Protein AF-A0AAJ4YDL4-F1 (afdb_monomer_lite)

Radius of gyration: 10.4 Å; chains: 1; bounding box: 23×30×17 Å

Secondary structure (DSSP, 8-state):
-HHHHHHHS-TTS-HHHHHHHHHHHHHHHT--TTHHHHHHHHHHH--GGGSTT---

Structure (mmCIF, N/CA/C/O backbone):
data_AF-A0AAJ4YDL4-F1
#
_entry.id   AF-A0AAJ4YDL4-F1
#
loop_
_atom_site.group_PDB
_atom_site.id
_atom_site.type_symbol
_atom_site.label_atom_id
_atom_site.label_alt_id
_atom_site.label_comp_id
_atom_site.label_asym_id
_atom_site.label_entity_id
_atom_site.label_seq_id
_atom_site.pdbx_PDB_ins_code
_atom_site.Cartn_x
_atom_site.Cartn_y
_atom_site.Cartn_z
_atom_site.occupancy
_atom_site.B_iso_or_equiv
_atom_site.auth_seq_id
_atom_site.auth_comp_id
_atom_site.auth_asym_id
_atom_site.auth_atom_id
_atom_site.pdbx_PDB_model_num
ATOM 1 N N . MET A 1 1 ? -7.191 -2.537 -5.803 1.00 83.12 1 MET A N 1
ATOM 2 C CA . MET A 1 1 ? -6.359 -2.066 -4.674 1.00 83.12 1 MET A CA 1
ATOM 3 C C . MET A 1 1 ? -4.884 -2.031 -5.026 1.00 83.12 1 MET A C 1
ATOM 5 O O . MET A 1 1 ? -4.360 -0.939 -5.099 1.00 83.12 1 MET A O 1
ATOM 9 N N . GLY A 1 2 ? -4.213 -3.155 -5.302 1.00 88.44 2 GLY A N 1
ATOM 10 C CA . GLY A 1 2 ? -2.756 -3.150 -5.525 1.00 88.44 2 GLY A CA 1
ATOM 11 C C . GLY A 1 2 ? -2.245 -2.243 -6.659 1.00 88.44 2 GLY A C 1
ATOM 12 O O . GLY A 1 2 ? -1.244 -1.563 -6.471 1.00 88.44 2 GLY A O 1
ATOM 13 N N . GLU A 1 3 ? -2.952 -2.17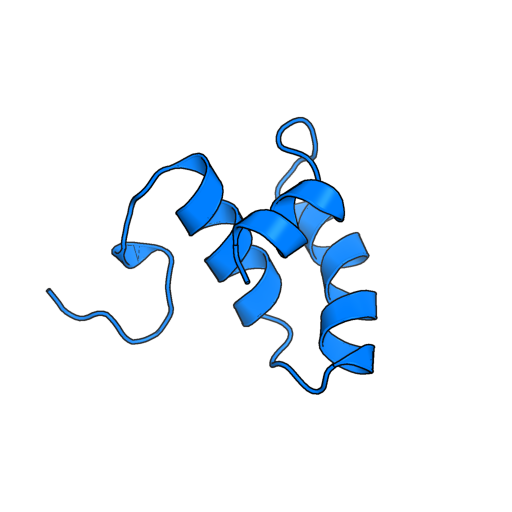8 -7.791 1.00 93.25 3 GLU A N 1
ATOM 14 C CA . GLU A 1 3 ? -2.623 -1.268 -8.904 1.00 93.25 3 GLU A CA 1
ATOM 15 C C . GLU A 1 3 ? -2.742 0.207 -8.493 1.00 93.25 3 GLU A C 1
ATOM 17 O O . GLU A 1 3 ? -1.778 0.951 -8.626 1.00 93.25 3 GLU A O 1
ATOM 22 N N . LEU A 1 4 ? -3.850 0.589 -7.845 1.00 94.44 4 LEU A N 1
ATOM 23 C CA . LEU A 1 4 ? -4.021 1.919 -7.244 1.00 94.44 4 LEU A CA 1
ATOM 24 C C . LEU A 1 4 ? -2.896 2.249 -6.246 1.00 94.44 4 LEU A C 1
ATOM 26 O O . LEU A 1 4 ? -2.365 3.356 -6.251 1.00 94.44 4 LEU A O 1
ATOM 30 N N . MET A 1 5 ? -2.484 1.286 -5.412 1.00 95.31 5 MET A N 1
ATOM 31 C CA . MET A 1 5 ? -1.373 1.507 -4.479 1.00 95.31 5 MET A CA 1
ATOM 32 C C . MET A 1 5 ? -0.038 1.735 -5.200 1.00 95.31 5 MET A C 1
ATOM 34 O O . MET A 1 5 ? 0.827 2.404 -4.647 1.00 95.31 5 MET A O 1
ATOM 38 N N . LEU A 1 6 ? 0.148 1.203 -6.414 1.00 95.94 6 LEU A N 1
ATOM 39 C CA . LEU A 1 6 ? 1.334 1.459 -7.237 1.00 95.94 6 LEU A CA 1
ATOM 40 C C . LEU A 1 6 ? 1.270 2.777 -8.000 1.00 95.94 6 LEU A C 1
ATOM 42 O O . LEU A 1 6 ? 2.309 3.402 -8.200 1.00 95.94 6 LEU A O 1
ATOM 46 N N . GLU A 1 7 ? 0.082 3.208 -8.410 1.00 96.06 7 GLU A N 1
ATOM 47 C CA . GLU A 1 7 ? -0.114 4.539 -8.987 1.00 96.06 7 GLU A CA 1
ATOM 48 C C . GLU A 1 7 ? 0.207 5.628 -7.957 1.00 96.06 7 GLU A C 1
ATOM 50 O O . GLU A 1 7 ? 0.874 6.611 -8.273 1.00 96.06 7 GLU A O 1
ATOM 55 N N . VAL A 1 8 ? -0.216 5.418 -6.709 1.00 96.12 8 VAL A N 1
ATOM 56 C CA . VAL A 1 8 ? -0.042 6.368 -5.603 1.00 96.12 8 VAL A CA 1
ATOM 57 C C . VAL A 1 8 ? 1.359 6.268 -4.990 1.00 96.12 8 VAL A C 1
ATOM 59 O O . VAL A 1 8 ? 2.007 7.286 -4.753 1.00 96.12 8 VAL A O 1
ATOM 62 N N . ALA A 1 9 ? 1.866 5.051 -4.776 1.00 97.12 9 ALA A N 1
ATOM 63 C CA . ALA A 1 9 ? 3.211 4.788 -4.275 1.00 97.12 9 ALA A CA 1
ATOM 64 C C . ALA A 1 9 ? 3.972 3.848 -5.222 1.00 97.12 9 ALA A C 1
ATOM 66 O O . ALA A 1 9 ? 3.977 2.622 -5.078 1.00 97.12 9 ALA A O 1
ATOM 67 N N . SER A 1 10 ? 4.665 4.449 -6.186 1.00 95.88 10 SER A N 1
ATOM 68 C CA . SER A 1 10 ? 5.372 3.750 -7.263 1.00 95.88 10 SER A CA 1
ATOM 69 C C . SER A 1 10 ? 6.392 2.705 -6.793 1.00 95.88 10 SER A C 1
ATOM 71 O O . SER A 1 10 ? 6.890 2.721 -5.664 1.00 95.88 10 SER A O 1
ATOM 73 N N . ALA A 1 11 ? 6.787 1.825 -7.714 1.00 94.81 11 ALA A N 1
ATOM 74 C CA . ALA A 1 11 ? 7.774 0.772 -7.474 1.00 94.81 11 ALA A CA 1
ATOM 75 C C . ALA A 1 11 ? 9.177 1.275 -7.079 1.00 94.81 11 ALA A C 1
ATOM 77 O O . ALA A 1 11 ? 9.933 0.522 -6.474 1.00 94.81 11 ALA A O 1
ATOM 78 N N . TYR A 1 12 ? 9.543 2.522 -7.407 1.00 94.38 12 TYR A N 1
ATOM 79 C CA . TYR A 1 12 ? 10.865 3.061 -7.062 1.00 94.38 12 TYR A CA 1
ATOM 80 C C . TYR A 1 12 ? 10.956 3.531 -5.603 1.00 94.38 12 TYR A C 1
ATOM 82 O O . TYR A 1 12 ? 12.057 3.752 -5.100 1.00 94.38 12 TYR A O 1
ATOM 90 N N . LEU A 1 13 ? 9.817 3.724 -4.928 1.00 96.38 13 LEU A N 1
ATOM 91 C CA . LEU A 1 13 ? 9.797 4.116 -3.523 1.00 96.38 13 LEU A CA 1
ATOM 92 C C . LEU A 1 13 ? 10.211 2.947 -2.626 1.00 96.38 13 LEU A C 1
ATOM 94 O O . LEU A 1 13 ? 9.812 1.799 -2.840 1.00 96.38 13 LEU A O 1
ATOM 98 N N . SER A 1 14 ? 10.969 3.261 -1.577 1.00 95.19 14 SER A N 1
ATOM 99 C CA . SER A 1 14 ? 11.193 2.325 -0.477 1.00 95.19 14 SER A CA 1
ATOM 100 C C . SER A 1 14 ? 9.873 2.006 0.225 1.00 95.19 14 SER A C 1
ATOM 102 O O . SER A 1 14 ? 8.935 2.803 0.194 1.00 95.19 14 SER A O 1
ATOM 104 N N . ASP A 1 15 ? 9.806 0.860 0.901 1.00 91.94 15 ASP A N 1
ATOM 105 C CA . ASP A 1 15 ? 8.604 0.465 1.643 1.00 91.94 15 ASP A CA 1
ATOM 106 C C . ASP A 1 15 ? 8.225 1.476 2.733 1.00 91.94 15 ASP A C 1
ATOM 108 O O . ASP A 1 15 ? 7.041 1.727 2.933 1.00 91.94 15 ASP A O 1
ATOM 112 N N . THR A 1 16 ? 9.207 2.103 3.387 1.00 94.19 16 THR A N 1
ATOM 113 C CA . THR A 1 16 ? 8.964 3.156 4.385 1.00 94.19 16 THR A CA 1
ATOM 114 C C . THR A 1 16 ? 8.315 4.384 3.756 1.00 94.19 16 THR A C 1
ATOM 116 O O . THR A 1 16 ? 7.250 4.798 4.197 1.00 94.19 16 THR A O 1
ATOM 119 N N . ASN A 1 17 ? 8.893 4.916 2.673 1.00 96.00 17 ASN A N 1
ATOM 120 C CA . ASN A 1 17 ? 8.335 6.095 2.008 1.00 96.00 17 ASN A CA 1
ATOM 121 C C . ASN A 1 17 ? 6.965 5.787 1.389 1.00 96.00 17 ASN A C 1
ATOM 123 O O . ASN A 1 17 ? 6.082 6.638 1.373 1.00 96.00 17 ASN A O 1
ATOM 127 N N . ALA A 1 18 ? 6.780 4.570 0.873 1.00 96.56 18 ALA A N 1
ATOM 128 C CA . ALA A 1 18 ? 5.492 4.124 0.367 1.00 96.56 18 ALA A CA 1
ATOM 129 C C . ALA A 1 18 ? 4.445 4.040 1.485 1.00 96.56 18 ALA A C 1
ATOM 131 O O . ALA A 1 18 ? 3.310 4.434 1.257 1.00 96.56 18 ALA A O 1
ATOM 132 N N . ALA A 1 19 ? 4.802 3.567 2.683 1.00 95.12 19 ALA A N 1
ATOM 133 C CA . ALA A 1 19 ? 3.872 3.501 3.808 1.00 95.12 19 ALA A CA 1
ATOM 134 C C . ALA A 1 19 ? 3.349 4.890 4.204 1.00 95.12 19 ALA A C 1
ATOM 136 O O . ALA A 1 19 ? 2.142 5.042 4.373 1.00 95.12 19 ALA A O 1
ATOM 137 N N . ASP A 1 20 ? 4.221 5.901 4.258 1.00 94.75 20 ASP A N 1
ATOM 138 C CA . ASP A 1 20 ? 3.824 7.278 4.585 1.00 94.75 20 ASP A CA 1
ATOM 139 C C . ASP A 1 20 ? 2.849 7.859 3.547 1.00 94.75 20 ASP A C 1
ATOM 141 O O . ASP A 1 20 ? 1.844 8.475 3.897 1.00 94.75 20 ASP A O 1
ATOM 145 N N . VAL A 1 21 ? 3.113 7.623 2.258 1.00 95.69 21 VAL A N 1
ATOM 146 C CA . VAL A 1 21 ? 2.245 8.086 1.162 1.00 95.69 21 VAL A CA 1
ATOM 147 C C . VAL A 1 21 ? 0.903 7.348 1.165 1.00 95.69 21 VAL A C 1
ATOM 149 O O . VAL A 1 21 ? -0.149 7.959 0.978 1.00 95.69 21 VAL A O 1
ATOM 152 N N . LEU A 1 22 ? 0.923 6.033 1.387 1.00 96.31 22 LEU A N 1
ATOM 153 C CA . LEU A 1 22 ? -0.277 5.201 1.371 1.00 96.31 22 LEU A CA 1
ATOM 154 C C . LEU A 1 22 ? -1.160 5.410 2.601 1.00 96.31 22 LEU A C 1
ATOM 156 O O . LEU A 1 22 ? -2.365 5.193 2.497 1.00 96.31 22 LEU A O 1
ATOM 160 N N . ALA A 1 23 ? -0.599 5.843 3.732 1.00 95.62 23 ALA A N 1
ATOM 161 C CA . ALA A 1 23 ? -1.361 6.107 4.948 1.00 95.62 23 ALA A CA 1
ATOM 162 C C .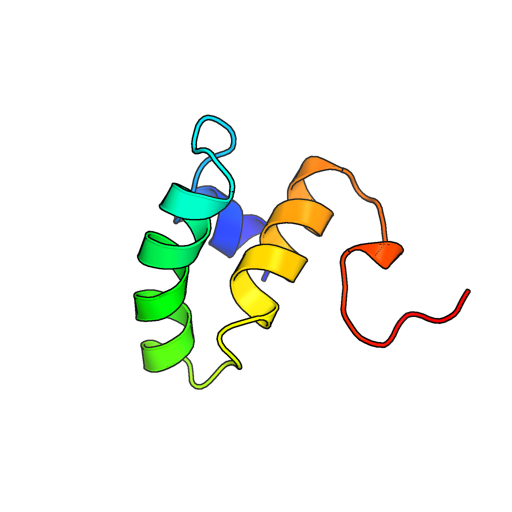 ALA A 1 23 ? -2.467 7.148 4.720 1.00 95.62 23 ALA A C 1
ATOM 164 O O . ALA A 1 23 ? -3.600 6.923 5.137 1.00 95.62 23 ALA A O 1
ATOM 165 N N . LEU A 1 24 ? -2.165 8.226 3.986 1.00 94.75 24 LEU A N 1
ATOM 166 C CA . LEU A 1 24 ? -3.132 9.282 3.664 1.00 94.75 24 LEU A CA 1
ATOM 167 C C . LEU A 1 24 ? -4.309 8.747 2.842 1.00 94.75 24 LEU A C 1
ATOM 169 O O . LEU A 1 24 ? -5.466 9.001 3.164 1.00 94.75 24 LEU A O 1
ATOM 173 N N . LEU A 1 25 ? -4.014 7.962 1.803 1.00 94.44 25 LEU A N 1
ATOM 174 C CA . LEU A 1 25 ? -5.051 7.362 0.970 1.00 94.44 25 LEU A CA 1
ATOM 175 C C . LEU A 1 25 ? -5.887 6.354 1.764 1.00 94.44 25 LEU A C 1
ATOM 177 O O . LEU A 1 25 ? -7.103 6.339 1.621 1.00 94.44 25 LEU A O 1
ATOM 181 N N . CYS A 1 26 ? -5.244 5.509 2.578 1.00 95.38 26 CYS A N 1
ATOM 182 C CA . CYS A 1 26 ? -5.936 4.506 3.389 1.00 95.38 26 CYS A CA 1
ATOM 183 C C . CYS A 1 26 ? -6.900 5.167 4.383 1.00 95.38 26 CYS A C 1
ATOM 185 O O . CYS A 1 26 ? -8.035 4.716 4.509 1.00 95.38 26 CYS A O 1
ATOM 187 N N . GLU A 1 27 ? -6.486 6.264 5.021 1.00 95.62 27 GLU A N 1
ATOM 188 C CA . GLU A 1 27 ? -7.353 7.064 5.889 1.00 95.62 27 GLU A CA 1
ATOM 189 C C . GLU A 1 27 ? -8.556 7.638 5.122 1.00 95.62 27 GLU A C 1
ATOM 191 O O . GLU A 1 27 ? -9.691 7.517 5.584 1.00 95.62 27 GLU A O 1
ATOM 196 N N . GLU A 1 28 ? -8.336 8.188 3.924 1.00 95.19 28 GLU A N 1
ATOM 197 C CA . GLU A 1 28 ? -9.395 8.774 3.091 1.00 95.19 28 GLU A CA 1
ATOM 198 C C . GLU A 1 28 ? -10.448 7.743 2.652 1.00 95.19 28 GLU A C 1
ATOM 200 O O . GLU A 1 28 ? -11.643 8.044 2.615 1.00 95.19 28 GLU A O 1
ATOM 205 N N . ILE A 1 29 ? -10.022 6.514 2.350 1.00 93.12 29 ILE A N 1
ATOM 206 C CA . ILE A 1 29 ? -10.909 5.440 1.876 1.00 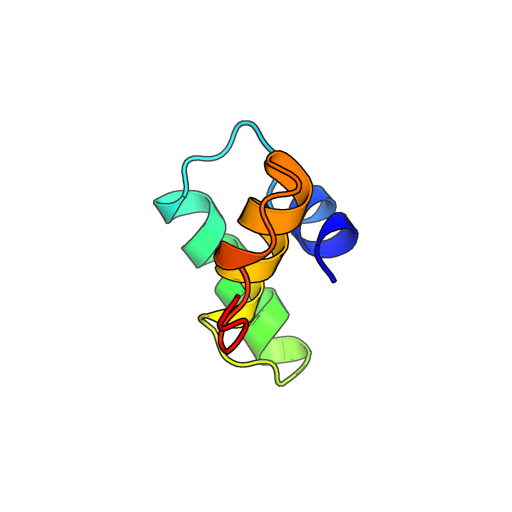93.12 29 ILE A CA 1
ATOM 207 C C . ILE A 1 29 ? -11.407 4.514 2.996 1.00 93.12 29 ILE A C 1
ATOM 209 O O . ILE A 1 29 ? -12.162 3.581 2.722 1.00 93.12 29 ILE A O 1
ATOM 213 N N . GLY A 1 30 ? -11.005 4.759 4.247 1.00 94.62 30 GLY A N 1
ATOM 214 C CA . GLY A 1 30 ? -11.402 3.961 5.410 1.00 94.62 30 GLY A CA 1
ATOM 215 C C . GLY A 1 30 ? -10.787 2.557 5.462 1.00 94.62 30 GLY A C 1
ATOM 216 O O . GLY A 1 30 ? -11.363 1.660 6.077 1.00 94.62 30 GLY A O 1
ATOM 217 N N . GLU A 1 31 ? -9.637 2.351 4.821 1.00 92.88 31 GLU A N 1
ATOM 218 C CA . GLU A 1 31 ? -8.895 1.091 4.868 1.00 92.88 31 GLU A CA 1
ATOM 219 C C . GLU A 1 31 ? -7.887 1.085 6.033 1.00 92.88 31 GLU A C 1
ATOM 221 O O . GLU A 1 31 ? -7.258 2.108 6.320 1.00 92.88 31 GLU A O 1
ATOM 226 N N . PRO A 1 32 ? -7.668 -0.067 6.691 1.00 93.19 32 PRO A N 1
ATOM 227 C CA . PRO A 1 32 ? -6.549 -0.261 7.606 1.00 93.19 32 PRO A CA 1
ATOM 228 C C . PRO A 1 32 ? -5.211 0.161 6.988 1.00 93.19 32 PRO A C 1
ATOM 230 O O . PRO A 1 32 ? -4.906 -0.169 5.838 1.00 93.19 32 PRO A O 1
ATOM 233 N N . LEU A 1 33 ? -4.380 0.859 7.765 1.00 91.94 33 LEU A N 1
ATOM 234 C CA . LEU A 1 33 ? -3.108 1.415 7.284 1.00 91.94 33 LEU A CA 1
ATOM 235 C C . LEU A 1 33 ? -2.144 0.329 6.778 1.00 91.94 33 LEU A C 1
ATOM 237 O O . LEU A 1 33 ? -1.312 0.585 5.911 1.00 91.94 33 LEU A O 1
ATOM 241 N N . GLU A 1 34 ? -2.262 -0.901 7.278 1.00 90.50 34 GLU A N 1
ATOM 242 C CA . GLU A 1 34 ? -1.492 -2.057 6.828 1.00 90.50 34 GLU A CA 1
ATOM 243 C C . GLU A 1 34 ? -1.916 -2.597 5.450 1.00 90.50 34 GLU A C 1
ATOM 245 O O . GLU A 1 34 ? -1.113 -3.261 4.782 1.00 90.50 34 GLU A O 1
ATOM 250 N N . HIS A 1 35 ? -3.141 -2.315 4.991 1.00 92.94 35 HIS A N 1
ATOM 251 C CA . HIS A 1 35 ? -3.657 -2.839 3.726 1.00 92.94 35 HIS A CA 1
ATOM 252 C C . HIS A 1 35 ? -3.009 -2.189 2.509 1.00 92.94 35 HIS A C 1
ATOM 254 O O . HIS A 1 35 ? -2.714 -2.896 1.542 1.00 92.94 35 HIS A O 1
ATOM 260 N N . GLY A 1 36 ? -2.729 -0.885 2.549 1.00 94.81 36 GLY A N 1
ATOM 261 C CA . GLY A 1 36 ? -2.054 -0.191 1.450 1.00 94.81 36 GLY A CA 1
ATOM 262 C C . GLY A 1 36 ? -0.694 -0.821 1.113 1.00 94.81 36 GLY A C 1
ATOM 263 O O . GLY A 1 36 ? -0.504 -1.314 -0.006 1.00 94.81 36 GLY A O 1
ATOM 264 N N . PRO A 1 37 ? 0.250 -0.895 2.071 1.00 94.94 37 PRO A N 1
ATOM 265 C CA . PRO A 1 37 ? 1.556 -1.521 1.861 1.00 94.94 37 PRO A CA 1
ATOM 266 C C . PRO A 1 37 ? 1.468 -3.001 1.459 1.00 94.94 37 PRO A C 1
ATOM 268 O O . PRO A 1 37 ? 2.219 -3.458 0.594 1.00 94.94 37 PRO A O 1
ATOM 271 N N . ALA A 1 38 ? 0.538 -3.759 2.048 1.00 95.00 38 ALA A N 1
ATOM 272 C CA . ALA A 1 38 ? 0.288 -5.155 1.689 1.00 95.00 38 ALA A CA 1
ATOM 273 C C . ALA A 1 38 ? -0.150 -5.305 0.221 1.00 95.00 38 ALA A C 1
ATOM 275 O O . ALA A 1 38 ? 0.448 -6.073 -0.538 1.00 95.00 38 ALA A O 1
ATOM 276 N N . ALA A 1 39 ? -1.144 -4.523 -0.203 1.00 95.00 39 ALA A N 1
ATOM 277 C CA . ALA A 1 39 ? -1.659 -4.531 -1.566 1.00 95.00 39 ALA A CA 1
ATOM 278 C C . ALA A 1 39 ? -0.611 -4.055 -2.586 1.00 95.00 39 ALA A C 1
ATOM 280 O O . ALA A 1 39 ? -0.522 -4.630 -3.672 1.00 95.00 3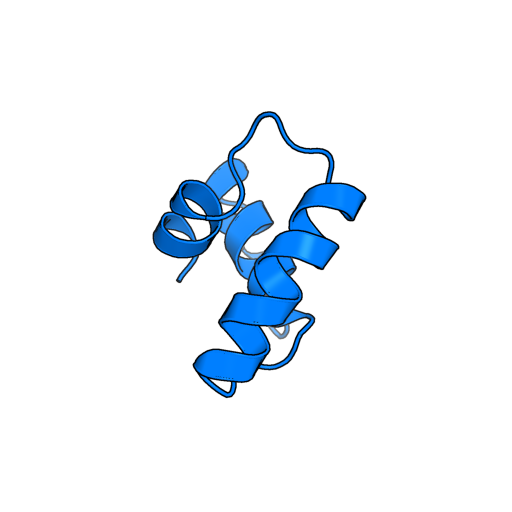9 ALA A O 1
ATOM 281 N N . ARG A 1 40 ? 0.227 -3.071 -2.230 1.00 96.00 40 ARG A N 1
ATOM 282 C CA . ARG A 1 40 ? 1.365 -2.637 -3.056 1.00 96.00 40 ARG A CA 1
ATOM 283 C C . ARG A 1 40 ? 2.378 -3.761 -3.269 1.00 96.00 40 ARG A C 1
ATOM 285 O O . ARG A 1 40 ? 2.750 -4.042 -4.405 1.00 96.00 40 ARG A O 1
ATOM 292 N N . ARG A 1 41 ? 2.812 -4.438 -2.198 1.00 95.25 41 ARG A N 1
ATOM 293 C CA . ARG A 1 41 ? 3.758 -5.567 -2.300 1.00 95.25 41 ARG A CA 1
A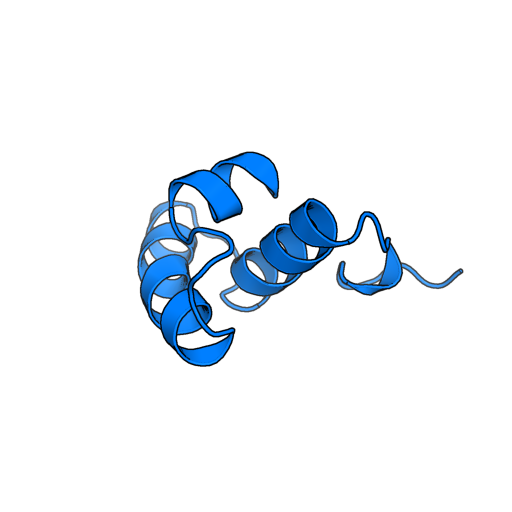TOM 294 C C . ARG A 1 41 ? 3.191 -6.712 -3.129 1.00 95.25 41 ARG A C 1
ATOM 296 O O . ARG A 1 41 ? 3.923 -7.297 -3.928 1.00 95.25 41 ARG A O 1
ATOM 303 N N . TYR A 1 42 ? 1.899 -7.003 -2.980 1.00 95.06 42 TYR A N 1
ATOM 304 C CA . TYR A 1 42 ? 1.219 -7.976 -3.830 1.00 95.06 42 TYR A CA 1
A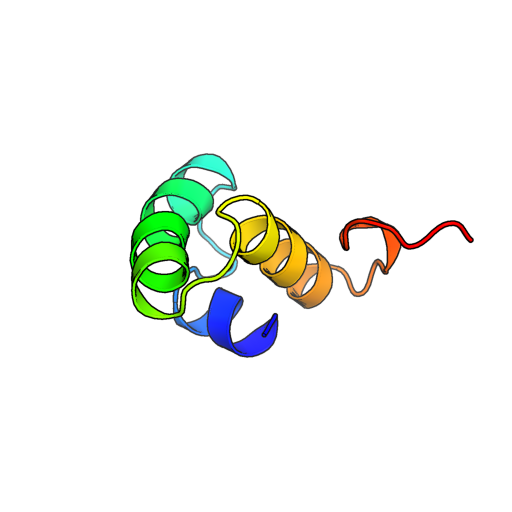TOM 305 C C . TYR A 1 42 ? 1.267 -7.564 -5.306 1.00 95.06 42 TYR A C 1
ATOM 307 O O . TYR A 1 42 ? 1.607 -8.385 -6.148 1.00 95.06 42 TYR A O 1
ATOM 315 N N . ALA A 1 43 ? 1.008 -6.296 -5.628 1.00 95.56 43 ALA A N 1
ATOM 316 C CA . ALA A 1 43 ? 1.057 -5.819 -7.009 1.00 95.56 43 ALA A CA 1
ATOM 317 C C . ALA A 1 43 ? 2.471 -5.844 -7.617 1.00 95.56 43 ALA A C 1
ATOM 319 O O . ALA A 1 43 ? 2.616 -6.118 -8.803 1.00 95.56 43 ALA A O 1
ATOM 320 N N . LEU A 1 44 ? 3.514 -5.611 -6.811 1.00 95.12 44 LEU A N 1
ATOM 321 C CA . LEU A 1 44 ? 4.911 -5.704 -7.256 1.00 95.12 44 LEU A CA 1
ATOM 322 C C . LEU A 1 44 ? 5.367 -7.139 -7.520 1.00 95.12 44 LEU A C 1
ATOM 324 O O . LEU A 1 44 ? 6.117 -7.390 -8.459 1.00 95.12 44 LEU A O 1
ATOM 328 N N . SER A 1 45 ? 4.979 -8.066 -6.646 1.00 94.19 45 SER A N 1
ATOM 329 C CA . SER A 1 45 ? 5.563 -9.413 -6.600 1.00 94.19 45 SER A CA 1
ATOM 330 C C . SER A 1 45 ? 4.651 -10.507 -7.148 1.00 94.19 45 SER A C 1
ATOM 332 O O . SER A 1 45 ? 5.124 -11.592 -7.477 1.00 94.19 45 SER A O 1
ATOM 334 N N . GLY A 1 46 ? 3.341 -10.268 -7.183 1.00 93.94 46 GLY A N 1
ATOM 335 C CA . GLY A 1 46 ? 2.324 -11.301 -7.359 1.00 93.94 46 GLY A CA 1
ATOM 336 C C . GLY A 1 46 ? 2.212 -12.281 -6.181 1.00 93.94 46 GLY A C 1
ATOM 337 O O . GLY A 1 46 ? 1.390 -13.199 -6.240 1.00 93.94 46 GLY A O 1
ATOM 338 N N . ASP A 1 47 ? 3.002 -12.122 -5.110 1.00 93.12 47 ASP A N 1
ATOM 339 C CA . ASP A 1 47 ? 3.007 -13.048 -3.976 1.00 93.12 47 ASP A CA 1
ATOM 340 C C . ASP A 1 47 ? 1.791 -12.805 -3.084 1.00 93.12 47 ASP A C 1
ATOM 342 O O . ASP A 1 47 ? 1.722 -11.821 -2.342 1.00 93.12 47 ASP A O 1
ATOM 346 N N . ARG A 1 48 ? 0.827 -13.732 -3.128 1.00 89.94 48 ARG A N 1
ATOM 347 C CA . ARG A 1 48 ? -0.394 -13.658 -2.315 1.00 89.94 48 ARG A CA 1
ATOM 348 C C . ARG A 1 48 ? -0.110 -13.529 -0.823 1.00 89.94 48 ARG A C 1
ATOM 350 O O . ARG A 1 48 ? -0.898 -12.883 -0.150 1.00 89.94 48 ARG A O 1
ATOM 357 N N . ARG A 1 49 ? 1.017 -14.051 -0.321 1.00 88.69 49 ARG A N 1
ATOM 358 C CA . ARG A 1 49 ? 1.400 -13.967 1.102 1.00 88.69 49 ARG A CA 1
ATOM 359 C C . ARG A 1 49 ? 1.630 -12.534 1.582 1.00 88.69 49 ARG A C 1
ATOM 361 O O . ARG A 1 49 ? 1.692 -12.302 2.784 1.00 88.69 49 ARG A O 1
ATOM 368 N N . ALA A 1 50 ? 1.763 -11.577 0.663 1.00 89.88 50 ALA A N 1
ATOM 369 C CA . ALA A 1 50 ? 1.821 -10.162 0.998 1.00 89.88 50 ALA A CA 1
ATOM 370 C C . ALA A 1 50 ? 0.485 -9.614 1.527 1.00 89.88 50 ALA A C 1
ATOM 372 O O . ALA A 1 50 ? 0.498 -8.591 2.212 1.00 89.88 50 ALA A O 1
ATOM 373 N N . LEU A 1 51 ? -0.642 -10.265 1.215 1.00 88.75 51 LEU A N 1
ATOM 374 C CA . LEU A 1 51 ? -1.974 -9.892 1.683 1.00 88.75 51 LEU A CA 1
ATOM 375 C C . LEU A 1 51 ? -2.239 -10.510 3.063 1.00 88.75 51 LEU A C 1
ATOM 377 O O . LEU A 1 51 ? -1.900 -11.662 3.330 1.00 88.75 51 LEU A O 1
ATOM 381 N N . HIS A 1 52 ? -2.843 -9.734 3.963 1.00 72.06 52 HIS A N 1
ATOM 382 C CA . HIS A 1 52 ? -3.172 -10.213 5.303 1.00 72.06 52 HIS A CA 1
ATOM 383 C C . HIS A 1 52 ? -4.232 -11.330 5.229 1.00 72.06 52 HIS A C 1
ATOM 385 O O . HIS A 1 52 ? -5.195 -11.225 4.473 1.00 72.06 52 HIS A O 1
ATOM 391 N N . GLY A 1 53 ? -4.065 -12.406 6.005 1.00 67.19 53 GLY A N 1
ATOM 392 C CA . GLY A 1 53 ? -5.063 -13.480 6.122 1.00 67.19 53 GLY A CA 1
ATOM 393 C C . GLY A 1 53 ? -5.040 -14.574 5.043 1.00 67.19 53 GLY A C 1
ATOM 394 O O . GLY A 1 53 ? -5.808 -15.528 5.151 1.00 67.19 53 GLY A O 1
ATOM 395 N N . THR A 1 54 ? -4.153 -14.522 4.043 1.00 54.47 54 THR A N 1
ATOM 396 C CA . THR A 1 54 ? -3.940 -15.664 3.134 1.00 54.47 54 THR A CA 1
ATOM 397 C C . THR A 1 54 ? -3.022 -16.696 3.785 1.00 54.47 54 THR A C 1
ATOM 399 O O . THR A 1 54 ? -1.802 -16.660 3.618 1.00 54.47 54 THR A O 1
ATOM 402 N N . VAL A 1 55 ? -3.611 -17.616 4.548 1.00 50.38 55 VAL A N 1
ATOM 403 C CA . VAL A 1 55 ? -2.985 -18.913 4.830 1.00 50.38 55 VAL A CA 1
ATOM 404 C C . VAL A 1 55 ? -3.067 -19.733 3.537 1.00 50.38 55 VAL A C 1
ATOM 406 O O . VAL A 1 55 ? -4.116 -19.741 2.893 1.00 50.38 55 VAL A O 1
ATOM 409 N N . LEU A 1 56 ? -1.938 -20.319 3.127 1.00 54.44 56 LEU A N 1
ATOM 410 C CA . LEU A 1 56 ? -1.822 -21.213 1.965 1.00 54.44 56 LEU A CA 1
ATOM 411 C C . LEU A 1 56 ? -2.822 -22.373 2.018 1.00 54.44 56 LEU A C 1
ATOM 413 O O . LEU A 1 56 ? -2.995 -22.937 3.122 1.00 54.44 56 LEU A O 1
#

pLDDT: mean 90.91, std 10.39, range [50.38, 97.12]

Foldseek 3Di:
DQVVLCVQPNPVDDLVVSLVSQQVVCVVVVHDSLQSSLSVVCSVPVDPVSHPPDDD

Sequence (56 aa):
MGELMLEVASAYLSDTNAADVLALLCEEIGEPLEHGPAARRYALSGDRRALHGTVL